Protein AF-A0A7C4PPR8-F1 (afdb_monomer)

pLDDT: mean 89.69, std 11.49, range [39.25, 98.12]

Solvent-accessible surface area (backbone atoms only — not comparable to full-atom values): 5827 Å² total; per-residue (Å²): 132,54,70,69,56,22,50,42,47,68,76,67,40,88,82,58,53,69,71,58,48,39,53,24,38,52,55,58,40,34,75,94,40,52,93,80,45,52,73,67,59,36,50,49,32,13,49,75,21,42,53,94,90,38,89,33,74,32,7,50,46,20,27,53,36,47,36,70,74,66,65,59,80,61,88,52,89,48,96,85,81,27,70,73,46,56,52,69,60,51,53,51,50,49,51,78,75,47,90,129

Sequence (100 aa):
MTVSEAKNVIYSEHNAPFGRLLIATSVLATKNYAGEVTIKDLLECLRRGYVHGKTTAVAELAALALYERTGRKRNTTIPYEDFDVNPESWESYLREHNDS

Structure (mmCIF, N/CA/C/O backbone):
data_AF-A0A7C4PPR8-F1
#
_entry.id   AF-A0A7C4PPR8-F1
#
loop_
_atom_site.group_PDB
_atom_site.id
_atom_site.type_symbol
_atom_site.label_atom_id
_atom_site.label_alt_id
_atom_site.label_comp_id
_atom_site.label_asym_id
_atom_site.label_entity_id
_atom_site.label_seq_id
_atom_site.pdbx_PDB_ins_code
_atom_site.Cartn_x
_atom_site.Cartn_y
_atom_site.Cartn_z
_atom_site.occupancy
_atom_site.B_iso_or_equiv
_atom_site.auth_seq_id
_atom_site.auth_comp_id
_atom_site.auth_asym_id
_atom_site.auth_atom_id
_atom_site.pdbx_PDB_model_num
ATOM 1 N N . MET A 1 1 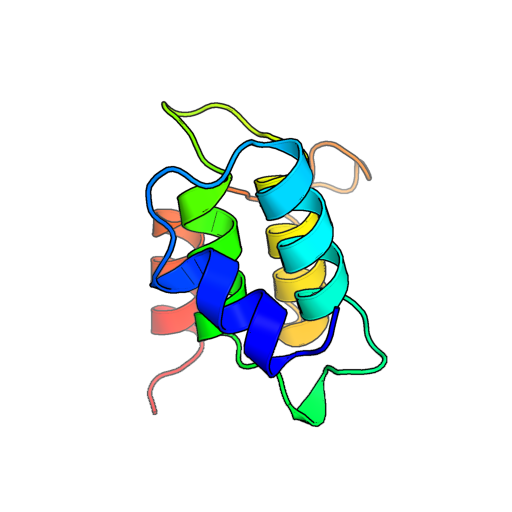? -7.863 -13.271 -7.532 1.00 89.38 1 MET A N 1
ATOM 2 C CA . MET A 1 1 ? -6.799 -13.267 -6.516 1.00 89.38 1 MET A CA 1
ATOM 3 C C . MET A 1 1 ? -7.450 -12.992 -5.172 1.00 89.38 1 MET A C 1
ATOM 5 O O . MET A 1 1 ? -8.217 -12.040 -5.088 1.00 89.38 1 MET A O 1
ATOM 9 N N . THR A 1 2 ? -7.218 -13.843 -4.178 1.00 96.44 2 THR A N 1
ATOM 10 C CA . THR A 1 2 ? -7.699 -13.676 -2.795 1.00 96.44 2 THR A CA 1
ATOM 11 C C . THR A 1 2 ? -6.783 -12.738 -2.001 1.00 96.44 2 THR A C 1
ATOM 13 O O . THR A 1 2 ? -5.668 -12.442 -2.433 1.00 96.44 2 THR A O 1
ATOM 16 N N . VAL A 1 3 ? -7.219 -12.291 -0.816 1.00 97.12 3 VAL A N 1
ATOM 17 C CA . VAL A 1 3 ? -6.377 -11.488 0.092 1.00 97.12 3 VAL A CA 1
ATOM 18 C C . VAL A 1 3 ? -5.095 -12.241 0.460 1.00 97.12 3 VAL A C 1
ATOM 20 O O . VAL A 1 3 ? -4.010 -11.669 0.393 1.00 97.12 3 VAL A O 1
ATOM 23 N N . SER A 1 4 ? -5.189 -13.532 0.789 1.00 97.56 4 SER A N 1
ATOM 24 C CA . SER A 1 4 ? -4.027 -14.357 1.144 1.00 97.56 4 SER A CA 1
ATOM 25 C C . SER A 1 4 ? -3.023 -14.484 -0.004 1.00 97.56 4 SER A C 1
ATOM 27 O O . SER A 1 4 ? -1.822 -14.337 0.214 1.00 97.56 4 SER A O 1
ATOM 29 N N . GLU A 1 5 ? -3.500 -14.696 -1.234 1.00 98.00 5 GLU A N 1
ATOM 30 C CA . GLU A 1 5 ? -2.641 -14.725 -2.425 1.00 98.00 5 GLU A CA 1
ATOM 31 C C . GLU A 1 5 ? -1.961 -13.373 -2.657 1.00 98.00 5 GLU A C 1
ATOM 33 O O . GLU A 1 5 ? -0.765 -13.323 -2.940 1.00 98.00 5 GLU A O 1
ATOM 38 N N . ALA A 1 6 ? -2.697 -12.271 -2.497 1.00 98.00 6 ALA A N 1
ATOM 39 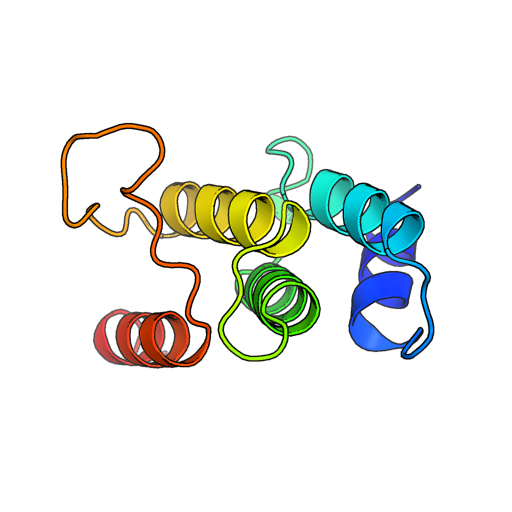C CA . ALA A 1 6 ? -2.148 -10.932 -2.653 1.00 98.00 6 ALA A CA 1
ATOM 40 C C . ALA A 1 6 ? -1.059 -10.636 -1.608 1.00 98.00 6 ALA A C 1
ATOM 42 O O . ALA A 1 6 ? 0.010 -10.141 -1.966 1.00 98.00 6 ALA A O 1
ATOM 43 N N . LYS A 1 7 ? -1.267 -11.011 -0.337 1.00 98.12 7 LYS A N 1
ATOM 44 C CA . LYS A 1 7 ? -0.231 -10.893 0.704 1.00 98.12 7 LYS A CA 1
ATOM 45 C C . LYS A 1 7 ? 1.008 -11.723 0.361 1.00 98.12 7 LYS A C 1
ATOM 47 O O . LYS A 1 7 ? 2.119 -11.220 0.496 1.00 98.12 7 LYS A O 1
ATOM 52 N N . ASN A 1 8 ? 0.839 -12.946 -0.145 1.00 98.06 8 ASN A N 1
ATOM 53 C CA . ASN A 1 8 ? 1.965 -13.777 -0.582 1.00 98.06 8 ASN A CA 1
ATOM 54 C C . ASN A 1 8 ? 2.783 -13.110 -1.703 1.00 98.06 8 ASN A C 1
ATOM 56 O O . ASN A 1 8 ? 4.011 -13.087 -1.638 1.00 98.06 8 ASN A O 1
ATOM 60 N N . VAL A 1 9 ? 2.121 -12.510 -2.699 1.00 98.00 9 VAL A N 1
ATOM 61 C CA . VAL A 1 9 ? 2.808 -11.761 -3.768 1.00 98.00 9 VAL A CA 1
ATOM 62 C C . VAL A 1 9 ? 3.647 -10.616 -3.194 1.00 98.00 9 VAL A C 1
ATOM 64 O O . VAL A 1 9 ? 4.801 -10.435 -3.584 1.00 98.00 9 VAL A O 1
ATOM 67 N N . ILE A 1 10 ? 3.083 -9.849 -2.259 1.00 96.88 10 ILE A N 1
ATOM 68 C CA . ILE A 1 10 ? 3.743 -8.674 -1.679 1.00 96.88 10 ILE A CA 1
ATOM 69 C C . ILE A 1 10 ? 4.937 -9.068 -0.802 1.00 96.88 10 ILE A C 1
ATOM 71 O O . ILE A 1 10 ? 6.033 -8.535 -0.999 1.00 96.88 10 ILE A O 1
ATOM 75 N N . TYR A 1 11 ? 4.754 -10.029 0.107 1.00 96.81 11 TYR A N 1
ATOM 76 C CA . TYR A 1 11 ? 5.757 -10.383 1.115 1.00 96.81 11 TYR A CA 1
ATOM 77 C C . TYR A 1 11 ? 6.788 -11.419 0.661 1.00 96.81 11 TYR A C 1
ATOM 79 O O . TYR A 1 11 ? 7.922 -11.383 1.131 1.00 96.81 11 TYR A O 1
ATOM 87 N N . SER A 1 12 ? 6.414 -12.358 -0.210 1.00 95.19 12 SER A N 1
ATOM 88 C CA . SER A 1 12 ? 7.219 -13.563 -0.461 1.00 95.19 12 SER A CA 1
ATOM 89 C C . SER A 1 12 ? 7.736 -13.666 -1.896 1.00 95.19 12 SER A C 1
ATOM 91 O O . SER A 1 12 ? 8.781 -14.268 -2.136 1.00 95.19 12 SER A O 1
ATOM 93 N N . GLU A 1 13 ? 7.062 -13.055 -2.871 1.00 94.69 13 GLU A N 1
ATOM 94 C CA . GLU A 1 13 ? 7.497 -13.089 -4.272 1.00 94.69 13 GLU A CA 1
ATOM 95 C C . GLU A 1 13 ? 8.375 -11.869 -4.618 1.00 94.69 13 GLU A C 1
ATOM 97 O O . GLU A 1 13 ? 7.928 -10.883 -5.213 1.00 94.69 13 GLU A O 1
ATOM 102 N N . HIS A 1 14 ? 9.660 -11.908 -4.256 1.00 89.44 14 HIS A N 1
ATOM 103 C CA . HIS A 1 14 ? 10.589 -10.781 -4.469 1.00 89.44 14 HIS A CA 1
ATOM 104 C C . HIS A 1 14 ? 10.756 -10.374 -5.944 1.00 89.44 14 HIS A C 1
ATOM 106 O O . HIS A 1 14 ? 10.883 -9.190 -6.241 1.00 89.44 14 HIS A O 1
ATOM 112 N N . ASN A 1 15 ? 10.656 -11.333 -6.869 1.00 91.75 15 ASN A N 1
ATOM 113 C CA . ASN A 1 15 ? 10.773 -11.103 -8.315 1.00 91.75 15 ASN A CA 1
ATOM 114 C C . ASN A 1 15 ? 9.412 -10.985 -9.023 1.00 91.75 15 ASN A C 1
ATOM 116 O O . ASN A 1 15 ? 9.334 -11.163 -10.239 1.00 91.75 15 ASN A O 1
ATOM 120 N N . ALA A 1 16 ? 8.325 -10.738 -8.281 1.00 93.88 16 ALA A N 1
ATOM 121 C CA . ALA A 1 16 ? 7.009 -10.560 -8.883 1.00 93.88 16 ALA A CA 1
ATOM 122 C C . ALA A 1 16 ? 7.046 -9.432 -9.936 1.00 93.88 16 ALA A C 1
ATOM 124 O O . ALA A 1 16 ? 7.484 -8.319 -9.623 1.00 93.88 16 ALA A O 1
ATOM 125 N N . PRO A 1 17 ? 6.585 -9.683 -11.176 1.00 94.50 17 PRO A N 1
ATOM 126 C CA . PRO A 1 17 ? 6.566 -8.662 -12.215 1.00 94.50 17 PRO A CA 1
ATOM 127 C C . PRO A 1 17 ? 5.604 -7.532 -11.840 1.00 94.50 17 PRO A C 1
ATOM 129 O O . PRO A 1 17 ? 4.608 -7.753 -11.147 1.00 94.50 17 PRO A O 1
ATOM 132 N N . PHE A 1 18 ? 5.856 -6.330 -12.363 1.00 93.94 18 PHE A N 1
ATOM 133 C CA . PHE A 1 18 ? 5.098 -5.121 -12.018 1.00 93.94 18 PHE A CA 1
ATOM 134 C C . PHE A 1 18 ? 3.574 -5.298 -12.113 1.00 93.94 18 PHE A C 1
ATOM 136 O O . PHE A 1 18 ? 2.856 -4.949 -11.182 1.00 93.94 18 PHE A O 1
ATOM 143 N N . GLY A 1 19 ? 3.067 -5.909 -13.190 1.00 96.12 19 GLY A N 1
ATOM 144 C CA . GLY A 1 19 ? 1.626 -6.148 -13.342 1.00 96.12 19 GLY A CA 1
ATOM 145 C C . GLY A 1 19 ? 1.031 -7.039 -12.243 1.00 96.12 19 GLY A C 1
ATOM 146 O O . GLY A 1 19 ? -0.095 -6.814 -11.808 1.00 96.12 19 GLY A O 1
ATOM 147 N N . ARG A 1 20 ? 1.796 -8.014 -11.734 1.00 96.88 20 ARG A N 1
ATOM 148 C CA . ARG A 1 20 ? 1.365 -8.890 -10.633 1.00 96.88 20 ARG A CA 1
ATOM 149 C C . ARG A 1 20 ? 1.353 -8.141 -9.302 1.00 96.88 20 ARG A C 1
AT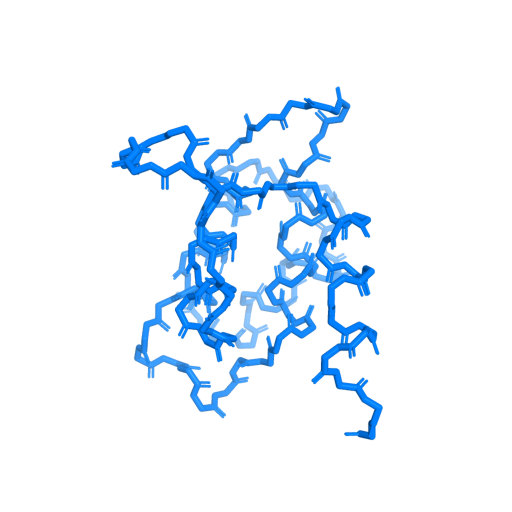OM 151 O O . ARG A 1 20 ? 0.413 -8.321 -8.532 1.00 96.88 20 ARG A O 1
ATOM 158 N N . LEU A 1 21 ? 2.336 -7.266 -9.073 1.00 96.94 21 LEU A N 1
ATOM 159 C CA . LEU A 1 21 ? 2.341 -6.357 -7.922 1.00 96.94 21 LEU A CA 1
ATOM 160 C C . LEU A 1 21 ? 1.144 -5.409 -7.958 1.00 96.94 21 LEU A C 1
ATOM 162 O O . LEU A 1 21 ? 0.447 -5.284 -6.960 1.00 96.94 21 LEU A O 1
ATOM 166 N N . LEU A 1 22 ? 0.842 -4.819 -9.117 1.00 97.50 22 LEU A N 1
ATOM 167 C CA . LEU A 1 22 ? -0.301 -3.922 -9.280 1.00 97.50 22 LEU A CA 1
ATOM 168 C C . LEU A 1 22 ? -1.633 -4.609 -8.956 1.00 97.50 22 LEU A C 1
ATOM 170 O O . LEU A 1 22 ? -2.459 -4.045 -8.237 1.00 97.50 22 LEU A O 1
ATOM 174 N N . ILE A 1 23 ? -1.835 -5.837 -9.443 1.00 98.06 23 ILE A N 1
ATOM 175 C CA . ILE A 1 23 ? -3.039 -6.625 -9.142 1.00 98.06 23 ILE A CA 1
ATOM 176 C C . ILE A 1 23 ? -3.114 -6.946 -7.645 1.00 98.06 23 ILE A C 1
ATOM 178 O O . ILE A 1 23 ? -4.161 -6.732 -7.035 1.00 98.06 23 ILE A O 1
ATOM 182 N N . ALA A 1 24 ? -2.017 -7.416 -7.040 1.00 98.12 24 ALA A N 1
ATOM 183 C CA . ALA A 1 24 ? -1.978 -7.736 -5.613 1.00 98.12 24 ALA A CA 1
ATOM 184 C C . ALA A 1 24 ? -2.267 -6.507 -4.744 1.00 98.12 24 ALA A C 1
ATOM 186 O O . ALA A 1 24 ? -3.126 -6.554 -3.866 1.00 98.12 24 ALA A O 1
ATOM 187 N N . THR A 1 25 ? -1.632 -5.375 -5.036 1.00 98.06 25 THR A N 1
ATOM 188 C CA . THR A 1 25 ? -1.881 -4.124 -4.321 1.00 98.06 25 THR A CA 1
ATOM 189 C C . THR A 1 25 ? -3.305 -3.624 -4.523 1.00 98.06 25 THR A C 1
ATOM 191 O O . THR A 1 25 ? -3.915 -3.192 -3.555 1.00 98.06 25 THR A O 1
ATOM 194 N N . SER A 1 26 ? -3.890 -3.750 -5.719 1.00 97.75 26 SER A N 1
ATOM 195 C CA . SER A 1 26 ? -5.299 -3.386 -5.953 1.00 97.75 26 SER A CA 1
ATOM 196 C C . SER A 1 26 ? -6.259 -4.217 -5.095 1.00 97.75 26 SER A C 1
ATOM 198 O O . SER A 1 26 ? -7.223 -3.683 -4.545 1.00 97.75 26 SER A O 1
ATOM 200 N N . VAL A 1 27 ? -5.977 -5.517 -4.935 1.00 97.88 27 VAL A N 1
ATOM 201 C CA . VAL A 1 27 ? -6.734 -6.393 -4.028 1.00 97.88 27 VAL A CA 1
ATOM 202 C C . VAL A 1 27 ? -6.569 -5.943 -2.579 1.00 97.88 27 VAL A C 1
ATOM 204 O O . VAL A 1 27 ? -7.559 -5.858 -1.869 1.00 97.88 27 VAL A O 1
ATOM 207 N N . LEU A 1 28 ? -5.361 -5.613 -2.120 1.00 97.81 28 LEU A N 1
ATOM 208 C CA . LEU A 1 28 ? -5.154 -5.201 -0.724 1.00 97.81 28 LEU A CA 1
ATOM 209 C C . LEU A 1 28 ? -5.678 -3.785 -0.422 1.00 97.81 28 LEU A C 1
ATOM 211 O O . LEU A 1 28 ? -6.101 -3.510 0.702 1.00 97.81 28 LEU A O 1
ATOM 215 N N . ALA A 1 29 ? -5.681 -2.895 -1.414 1.00 96.56 29 ALA A N 1
ATOM 216 C CA . ALA A 1 29 ? -6.110 -1.504 -1.288 1.00 96.56 29 ALA A CA 1
ATOM 217 C C . ALA A 1 29 ? -7.637 -1.329 -1.329 1.00 96.56 29 ALA A C 1
ATOM 219 O O . ALA A 1 29 ? -8.145 -0.325 -0.833 1.00 96.56 29 ALA A O 1
ATOM 220 N N . THR A 1 30 ? -8.386 -2.284 -1.889 1.00 94.81 30 THR A N 1
ATOM 221 C CA . THR A 1 30 ? -9.846 -2.158 -2.006 1.00 94.81 30 THR A CA 1
ATOM 222 C C . THR A 1 30 ? -10.551 -2.135 -0.646 1.00 94.81 30 THR A C 1
ATOM 224 O O . THR A 1 30 ? -10.171 -2.833 0.299 1.00 94.81 30 THR A O 1
ATOM 227 N N . LYS A 1 31 ? -11.641 -1.368 -0.556 1.00 91.81 31 LYS A N 1
ATOM 228 C CA . LYS A 1 31 ? -12.440 -1.231 0.673 1.00 91.81 31 LYS A CA 1
ATOM 229 C C . LYS A 1 31 ? -13.126 -2.530 1.085 1.00 91.81 31 LYS A C 1
ATOM 231 O O . LYS A 1 31 ? -13.329 -2.758 2.273 1.00 91.81 31 LYS A O 1
ATOM 236 N N . ASN A 1 32 ? -13.434 -3.400 0.120 1.00 91.75 32 ASN A N 1
ATOM 237 C CA . ASN A 1 32 ? -14.141 -4.659 0.373 1.00 91.75 32 ASN A CA 1
ATOM 238 C C . ASN A 1 32 ? -13.375 -5.595 1.320 1.00 91.75 32 ASN A C 1
ATOM 240 O O . ASN A 1 32 ? -13.999 -6.419 1.978 1.00 91.75 32 ASN A O 1
ATOM 244 N N . TYR A 1 33 ? -12.048 -5.451 1.410 1.00 91.38 33 TYR A N 1
ATOM 245 C CA . TYR A 1 33 ? -11.188 -6.271 2.267 1.00 91.38 33 TYR A CA 1
ATOM 246 C C . TYR A 1 33 ? -10.548 -5.469 3.410 1.00 91.38 33 TYR A C 1
ATOM 248 O O . TYR A 1 33 ? -9.581 -5.923 4.021 1.00 91.38 33 TYR A O 1
ATOM 256 N N . ALA A 1 34 ? -11.069 -4.277 3.732 1.00 86.62 34 ALA A N 1
ATOM 257 C CA . ALA A 1 34 ? -10.487 -3.411 4.759 1.00 86.62 34 ALA A CA 1
ATOM 258 C C . ALA A 1 34 ? -10.395 -4.079 6.146 1.00 86.62 34 ALA A C 1
ATOM 260 O O . ALA A 1 34 ? -9.468 -3.780 6.891 1.00 86.62 34 ALA A O 1
ATOM 261 N N . GLY A 1 35 ? -11.301 -5.011 6.472 1.00 90.19 35 GLY A N 1
ATOM 262 C CA . GLY A 1 35 ? -11.269 -5.775 7.728 1.00 90.19 35 GLY A CA 1
ATOM 263 C C . GLY A 1 35 ? -10.203 -6.880 7.795 1.00 90.19 35 GLY A C 1
ATOM 264 O O . GLY A 1 35 ? -9.881 -7.344 8.883 1.00 90.19 35 GLY A O 1
ATOM 265 N N . GLU A 1 36 ? -9.636 -7.297 6.660 1.00 94.50 36 GLU A N 1
ATOM 266 C CA . GLU A 1 36 ? -8.650 -8.393 6.568 1.00 94.50 36 GLU A CA 1
ATOM 267 C C . GLU A 1 36 ? -7.223 -7.893 6.278 1.00 94.50 36 GLU A C 1
ATOM 269 O O . GLU A 1 36 ? -6.235 -8.631 6.392 1.00 94.50 36 GLU A O 1
ATOM 274 N N . VAL A 1 37 ? -7.102 -6.629 5.871 1.00 96.62 37 VAL A N 1
ATOM 275 C CA . VAL A 1 37 ? -5.848 -6.006 5.453 1.00 96.62 37 VAL A CA 1
ATOM 276 C C . VAL A 1 37 ? -5.413 -4.993 6.504 1.00 96.62 37 VAL A C 1
ATOM 278 O O . VAL A 1 37 ? -6.124 -4.042 6.814 1.00 96.62 37 VAL A O 1
ATOM 281 N N . THR A 1 38 ? -4.204 -5.160 7.019 1.00 96.00 38 THR A N 1
ATOM 282 C CA . THR A 1 38 ? -3.611 -4.278 8.026 1.00 96.00 38 THR A CA 1
ATOM 283 C C . THR A 1 38 ? -2.934 -3.065 7.385 1.00 96.00 38 THR A C 1
ATOM 285 O O . THR A 1 38 ? -2.605 -3.066 6.199 1.00 96.00 38 THR A O 1
ATOM 288 N N . ILE A 1 39 ? -2.651 -2.031 8.184 1.00 95.81 39 ILE A N 1
ATOM 289 C CA . ILE A 1 39 ? -1.802 -0.906 7.752 1.00 95.81 39 ILE A CA 1
ATOM 290 C C . ILE A 1 39 ? -0.412 -1.396 7.319 1.00 95.81 39 ILE A C 1
ATOM 292 O O . ILE A 1 39 ? 0.138 -0.905 6.337 1.00 95.81 39 ILE A O 1
ATOM 296 N N . LYS A 1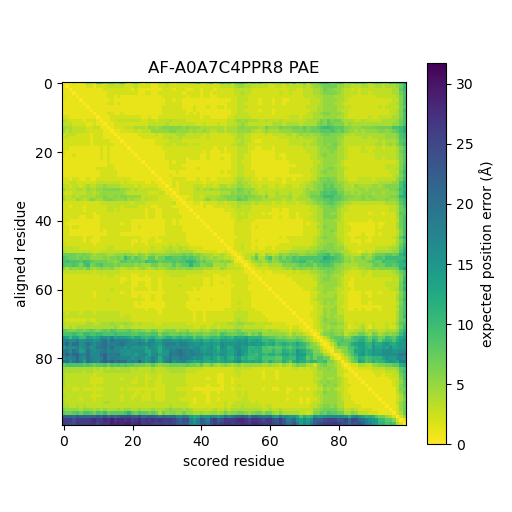 40 ? 0.132 -2.414 7.997 1.00 95.94 40 LYS A N 1
ATOM 297 C CA . LYS A 1 40 ? 1.429 -3.015 7.659 1.00 95.94 40 LYS A CA 1
ATOM 298 C C . LYS A 1 40 ? 1.433 -3.660 6.269 1.00 95.94 40 LYS A C 1
ATOM 300 O O . LYS A 1 40 ? 2.424 -3.527 5.556 1.00 95.94 40 LYS A O 1
ATOM 305 N N . ASP A 1 41 ? 0.334 -4.306 5.876 1.00 97.38 41 ASP A N 1
ATOM 306 C CA . ASP A 1 41 ? 0.187 -4.887 4.533 1.00 97.38 41 ASP A CA 1
ATOM 307 C C . ASP A 1 41 ? 0.263 -3.796 3.449 1.00 97.38 41 ASP A C 1
ATOM 309 O O . ASP A 1 41 ? 0.917 -3.967 2.419 1.00 97.38 41 ASP A O 1
ATOM 313 N N . LEU A 1 42 ? -0.369 -2.644 3.698 1.00 97.38 42 LEU A N 1
ATOM 314 C CA . LEU A 1 42 ? -0.342 -1.504 2.780 1.00 97.38 42 LEU A CA 1
ATOM 315 C C . LEU A 1 42 ? 1.020 -0.802 2.749 1.00 97.38 42 LEU A C 1
ATOM 317 O O . LEU A 1 42 ? 1.479 -0.428 1.673 1.00 97.38 42 LEU A O 1
ATOM 321 N N . LEU A 1 43 ? 1.693 -0.660 3.894 1.00 96.81 43 LEU A N 1
ATOM 322 C CA . LEU A 1 43 ? 3.067 -0.151 3.940 1.00 96.81 43 LEU A CA 1
ATOM 323 C C . LEU A 1 43 ? 4.019 -1.018 3.119 1.00 96.81 43 LEU A C 1
ATOM 325 O O . LEU A 1 43 ? 4.881 -0.492 2.421 1.00 96.81 43 LEU A O 1
ATOM 329 N N . GLU A 1 44 ? 3.864 -2.340 3.168 1.00 97.38 44 GLU A N 1
ATOM 330 C CA . GLU A 1 44 ? 4.713 -3.218 2.369 1.00 97.38 44 GLU A CA 1
ATOM 331 C C . GLU A 1 44 ? 4.425 -3.070 0.870 1.00 97.38 44 GLU A C 1
ATOM 333 O O . GLU A 1 44 ? 5.358 -3.005 0.069 1.00 97.38 44 GLU A O 1
ATOM 338 N N . CYS A 1 45 ? 3.155 -2.914 0.478 1.00 96.75 45 CYS A N 1
ATOM 339 C CA . CYS A 1 45 ? 2.812 -2.548 -0.900 1.00 96.75 45 CYS A CA 1
ATOM 340 C C . CYS A 1 45 ? 3.500 -1.244 -1.318 1.00 96.75 45 CYS A C 1
ATOM 342 O O . CYS A 1 45 ? 4.071 -1.168 -2.405 1.00 96.75 45 CYS A O 1
ATOM 344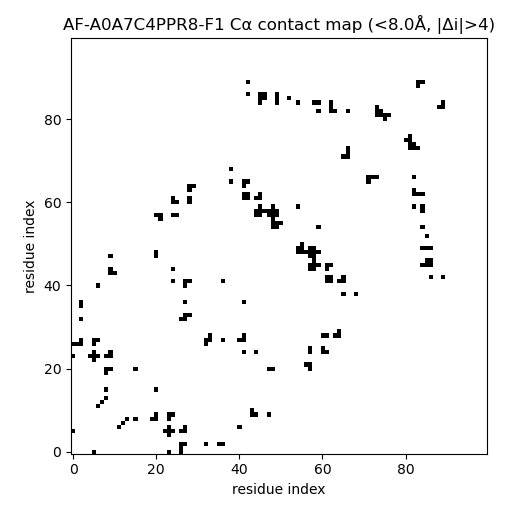 N N . LEU A 1 46 ? 3.476 -0.236 -0.443 1.00 95.81 46 LEU A N 1
ATOM 345 C CA . LEU A 1 46 ? 4.098 1.057 -0.690 1.00 95.81 46 LEU A CA 1
ATOM 346 C C . LEU A 1 46 ? 5.612 0.919 -0.900 1.00 95.81 46 LEU A C 1
ATOM 348 O O . LEU A 1 46 ? 6.128 1.421 -1.894 1.00 95.81 46 LEU A O 1
ATOM 352 N N . ARG A 1 47 ? 6.314 0.171 -0.038 1.00 95.00 47 ARG A N 1
ATOM 353 C CA . ARG A 1 47 ? 7.754 -0.111 -0.187 1.00 95.00 47 ARG A CA 1
ATOM 354 C C . ARG A 1 47 ? 8.070 -0.839 -1.488 1.00 95.00 47 ARG A C 1
ATOM 356 O O . ARG A 1 47 ? 8.994 -0.456 -2.197 1.00 95.00 47 ARG A O 1
ATOM 363 N N . ARG A 1 48 ? 7.281 -1.862 -1.832 1.00 94.19 48 ARG A N 1
ATOM 364 C CA . ARG A 1 48 ? 7.426 -2.613 -3.092 1.00 94.19 48 ARG A CA 1
ATOM 365 C C . ARG A 1 48 ? 7.188 -1.733 -4.322 1.00 94.19 48 ARG A C 1
ATOM 367 O O . ARG A 1 48 ? 7.778 -1.992 -5.369 1.00 94.19 48 ARG A O 1
ATOM 374 N N . GLY A 1 49 ? 6.315 -0.733 -4.212 1.00 92.44 49 GLY A N 1
ATOM 375 C CA . GLY A 1 49 ? 6.002 0.214 -5.280 1.00 92.44 49 GLY A CA 1
ATOM 376 C C . GLY A 1 49 ? 6.945 1.416 -5.361 1.00 92.44 49 GLY A C 1
ATOM 377 O O . GLY A 1 49 ? 7.054 2.016 -6.429 1.00 92.44 49 GLY A O 1
ATOM 378 N N . TYR A 1 50 ? 7.616 1.787 -4.274 1.00 91.19 50 TYR A N 1
ATOM 379 C CA . TYR A 1 50 ? 8.506 2.944 -4.215 1.00 91.19 50 TYR A CA 1
ATOM 380 C C . TYR A 1 50 ? 9.933 2.546 -4.600 1.00 91.19 50 TYR A C 1
ATOM 382 O O . TYR A 1 50 ? 10.759 2.167 -3.771 1.00 91.19 50 TYR A O 1
ATOM 390 N N . VAL A 1 51 ? 10.229 2.611 -5.898 1.00 86.25 51 VAL A N 1
ATOM 391 C CA . VAL A 1 51 ? 11.497 2.130 -6.461 1.00 86.25 51 VAL A CA 1
ATOM 392 C C . VAL A 1 51 ? 12.401 3.314 -6.795 1.00 86.25 51 VAL A C 1
ATOM 394 O O . VAL A 1 51 ? 12.064 4.136 -7.643 1.00 86.25 51 VAL A O 1
ATOM 397 N N . HIS A 1 52 ? 13.573 3.395 -6.155 1.00 81.81 52 HIS A N 1
ATOM 398 C CA . HIS A 1 52 ? 14.599 4.422 -6.411 1.00 81.81 52 HIS A CA 1
ATOM 399 C C . HIS A 1 52 ? 14.073 5.871 -6.392 1.00 81.81 52 HIS A C 1
ATOM 401 O O . HIS A 1 52 ? 14.443 6.681 -7.241 1.00 81.81 52 HIS A O 1
ATOM 407 N N . GLY A 1 53 ? 13.185 6.195 -5.448 1.00 75.62 53 GLY A N 1
ATOM 408 C CA . GLY A 1 53 ? 12.624 7.543 -5.332 1.00 75.62 53 GLY A CA 1
ATOM 409 C C . GLY A 1 53 ? 11.557 7.882 -6.374 1.00 75.62 53 GLY A C 1
ATOM 410 O O . GLY A 1 53 ? 11.173 9.042 -6.493 1.00 75.62 53 GLY A O 1
ATOM 411 N N . LYS A 1 54 ? 11.094 6.899 -7.157 1.00 82.12 54 LYS A N 1
ATOM 412 C CA . LYS A 1 54 ? 10.051 7.088 -8.166 1.00 82.12 54 LYS A CA 1
ATOM 413 C C . LYS A 1 54 ? 8.710 6.566 -7.673 1.00 82.12 54 LYS A C 1
ATOM 415 O O . LYS A 1 54 ? 8.599 5.439 -7.190 1.00 82.12 54 LYS A O 1
ATOM 420 N N . THR A 1 55 ? 7.687 7.379 -7.890 1.00 85.81 55 THR A N 1
ATOM 421 C CA . THR A 1 55 ? 6.286 7.011 -7.708 1.00 85.81 55 THR A CA 1
ATOM 422 C C . THR A 1 55 ? 5.860 6.022 -8.791 1.00 85.81 55 THR A C 1
ATOM 424 O O . THR A 1 55 ? 6.096 6.249 -9.978 1.00 85.81 55 THR A O 1
ATOM 427 N N . THR A 1 56 ? 5.229 4.920 -8.391 1.00 92.19 56 THR A N 1
ATOM 428 C CA . THR A 1 56 ? 4.595 3.960 -9.305 1.00 92.19 56 THR A CA 1
ATOM 429 C C . THR A 1 56 ? 3.126 3.794 -8.941 1.00 92.19 56 THR A C 1
ATOM 431 O O . THR A 1 56 ? 2.747 4.046 -7.799 1.00 92.19 56 THR A O 1
ATOM 434 N N . ALA A 1 57 ? 2.317 3.262 -9.861 1.00 92.88 57 ALA A N 1
ATOM 435 C CA . ALA A 1 57 ? 0.903 2.984 -9.591 1.00 92.88 57 ALA A CA 1
ATOM 436 C C . ALA A 1 57 ? 0.688 2.052 -8.379 1.00 92.88 57 ALA A C 1
ATOM 438 O O . ALA A 1 57 ? -0.313 2.162 -7.677 1.00 92.88 57 ALA A O 1
ATOM 439 N N . VAL A 1 58 ? 1.642 1.154 -8.096 1.00 95.44 58 VAL A N 1
ATOM 440 C CA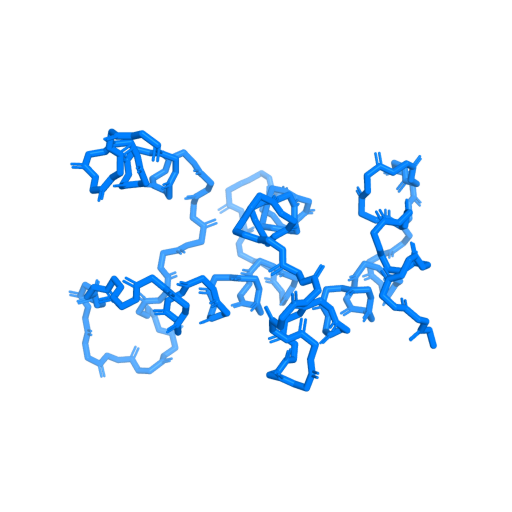 . VAL A 1 58 ? 1.634 0.324 -6.881 1.00 95.44 58 VAL A CA 1
ATOM 441 C C . VAL A 1 58 ? 1.744 1.206 -5.633 1.00 95.44 58 VAL A C 1
ATOM 443 O O . VAL A 1 58 ? 0.963 1.050 -4.696 1.00 95.44 58 VAL A O 1
ATOM 446 N N . ALA A 1 59 ? 2.684 2.156 -5.632 1.00 94.12 59 ALA A N 1
ATOM 447 C CA . ALA A 1 59 ? 2.880 3.071 -4.514 1.00 94.12 59 ALA A CA 1
ATOM 448 C C . ALA A 1 59 ? 1.678 4.010 -4.325 1.00 94.12 59 ALA A C 1
ATOM 450 O O . ALA A 1 59 ? 1.212 4.189 -3.204 1.00 94.12 59 ALA A O 1
ATOM 451 N N . GLU A 1 60 ? 1.131 4.558 -5.409 1.00 92.44 60 GLU A N 1
ATOM 452 C CA . GLU A 1 60 ? -0.020 5.469 -5.354 1.00 92.44 60 GLU A CA 1
ATOM 453 C C . GLU A 1 60 ? -1.267 4.789 -4.785 1.00 92.44 60 GLU A C 1
ATOM 455 O O . GLU A 1 60 ? -1.922 5.342 -3.904 1.00 92.44 60 GLU A O 1
ATOM 460 N N . LEU A 1 61 ? -1.573 3.564 -5.228 1.00 94.56 61 LEU A N 1
ATOM 461 C CA . LEU A 1 61 ? -2.710 2.802 -4.703 1.00 94.56 61 LEU A CA 1
ATOM 462 C C . LEU A 1 61 ? -2.545 2.476 -3.218 1.00 94.56 61 LEU A C 1
ATOM 464 O O . LEU A 1 61 ? -3.501 2.593 -2.447 1.00 94.56 61 LEU A O 1
ATOM 468 N N . ALA A 1 62 ? -1.339 2.078 -2.810 1.00 95.81 62 ALA A N 1
ATOM 469 C CA . ALA A 1 62 ? -1.040 1.801 -1.413 1.00 95.81 62 ALA A CA 1
ATOM 470 C C . ALA A 1 62 ? -1.169 3.066 -0.551 1.00 95.81 62 ALA A C 1
ATOM 472 O O . ALA A 1 62 ? -1.822 3.030 0.492 1.00 95.81 62 ALA A O 1
ATOM 473 N N . ALA A 1 63 ? -0.610 4.191 -1.007 1.00 94.00 63 ALA A N 1
ATOM 474 C CA . ALA A 1 63 ? -0.700 5.472 -0.317 1.00 94.00 63 ALA A CA 1
ATOM 475 C C . ALA A 1 63 ? -2.152 5.937 -0.192 1.00 94.00 63 ALA A C 1
ATOM 477 O O . ALA A 1 63 ? -2.580 6.287 0.903 1.00 94.00 63 ALA A O 1
ATOM 478 N N . LEU A 1 64 ? -2.941 5.873 -1.267 1.00 92.62 64 LEU A N 1
ATOM 479 C CA . LEU A 1 64 ? -4.357 6.238 -1.236 1.00 92.62 64 LEU A CA 1
ATOM 480 C C . LEU A 1 64 ? -5.125 5.439 -0.171 1.00 92.62 64 LEU A C 1
ATOM 482 O O . LEU A 1 64 ? -5.855 6.021 0.634 1.00 92.62 64 LEU A O 1
ATOM 486 N N . ALA A 1 65 ? -4.920 4.121 -0.121 1.00 94.56 65 ALA A N 1
ATOM 487 C CA . ALA A 1 65 ? -5.539 3.273 0.894 1.00 94.56 65 ALA A CA 1
ATOM 488 C C . ALA A 1 65 ? -5.048 3.608 2.315 1.00 94.56 65 ALA A C 1
ATOM 490 O O . ALA A 1 65 ? -5.842 3.591 3.256 1.00 94.56 65 ALA A O 1
ATOM 491 N N . LEU A 1 66 ? -3.766 3.947 2.489 1.00 94.69 66 LEU A N 1
ATOM 492 C CA . LEU A 1 66 ? -3.224 4.401 3.773 1.00 94.69 66 LEU A CA 1
ATOM 493 C C . LEU A 1 66 ? -3.869 5.719 4.221 1.00 94.69 66 LEU A C 1
ATOM 495 O O . LEU A 1 66 ? -4.282 5.826 5.375 1.00 94.69 66 LEU A O 1
ATOM 499 N N . TYR A 1 67 ? -4.019 6.698 3.326 1.00 93.25 67 TYR A N 1
ATOM 500 C CA . TYR A 1 67 ? -4.706 7.963 3.615 1.00 93.25 67 TYR A CA 1
ATOM 501 C C . TYR A 1 67 ? -6.144 7.728 4.063 1.00 93.25 67 TYR A C 1
ATOM 503 O O . TYR A 1 67 ? -6.573 8.286 5.072 1.00 93.25 67 TYR A O 1
ATOM 511 N N . GLU A 1 68 ? -6.871 6.863 3.357 1.00 91.44 68 GLU A N 1
ATOM 512 C CA . GLU A 1 68 ? -8.24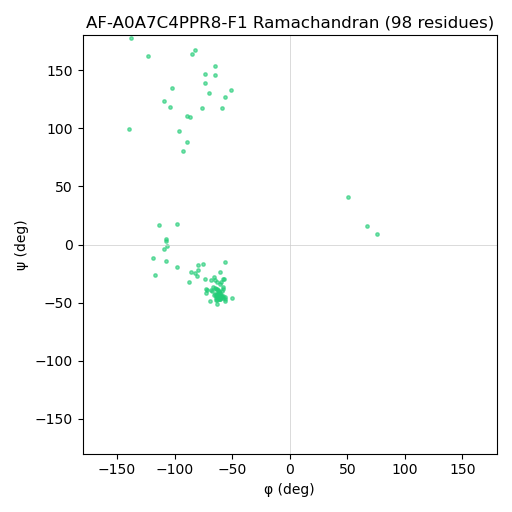8 6.540 3.713 1.00 91.44 68 GLU A CA 1
ATOM 513 C C . GLU A 1 68 ? -8.349 5.884 5.098 1.00 91.44 68 GLU A C 1
ATOM 515 O O . GLU A 1 68 ? -9.215 6.253 5.888 1.00 91.44 68 GLU A O 1
ATOM 520 N N . ARG A 1 69 ? -7.461 4.931 5.413 1.00 91.44 69 ARG A N 1
ATOM 521 C CA . ARG A 1 69 ? -7.541 4.149 6.659 1.00 91.44 69 ARG A CA 1
ATOM 522 C C . ARG A 1 69 ? -6.995 4.866 7.885 1.00 91.44 69 ARG A C 1
ATOM 524 O O . ARG A 1 69 ? -7.401 4.548 8.996 1.00 91.44 69 ARG A O 1
ATOM 531 N N . THR A 1 70 ? -6.061 5.790 7.696 1.00 91.88 70 THR A N 1
ATOM 532 C CA . THR A 1 70 ? -5.426 6.523 8.803 1.00 91.88 70 THR A CA 1
ATOM 533 C C . THR A 1 70 ? -6.054 7.891 9.038 1.00 91.88 70 THR A C 1
ATOM 535 O O . THR A 1 70 ? -5.869 8.471 10.102 1.00 91.88 70 THR A O 1
ATOM 538 N N . GLY A 1 71 ? -6.769 8.440 8.051 1.00 89.69 71 GLY A N 1
ATOM 539 C CA . GLY A 1 71 ? -7.252 9.817 8.110 1.00 89.69 71 GLY A CA 1
ATOM 540 C C . GLY A 1 71 ? -6.127 10.857 8.066 1.00 89.69 71 GLY A C 1
ATOM 541 O O . GLY A 1 71 ? -6.368 12.019 8.407 1.00 89.69 71 GLY A O 1
ATOM 542 N N . ARG A 1 72 ? -4.906 10.467 7.655 1.00 90.25 72 ARG A N 1
ATOM 543 C CA . ARG A 1 72 ? -3.774 11.387 7.483 1.00 90.25 72 ARG A CA 1
ATOM 544 C C . ARG A 1 72 ? -4.209 12.569 6.618 1.00 90.25 72 ARG A C 1
ATOM 546 O O . ARG A 1 72 ? -4.836 12.398 5.574 1.00 90.25 72 ARG A O 1
ATOM 553 N N . LYS A 1 73 ? -3.892 13.794 7.039 1.00 86.75 73 LYS A N 1
ATOM 554 C CA . LYS A 1 73 ? -4.195 14.982 6.230 1.00 86.75 73 LYS A CA 1
ATOM 555 C C . LYS A 1 73 ? -3.239 15.056 5.044 1.00 86.75 73 LYS A C 1
ATOM 557 O O . LYS A 1 73 ? -2.051 14.772 5.177 1.00 86.75 73 LYS A O 1
ATOM 562 N N . ARG A 1 74 ? -3.773 15.423 3.882 1.00 81.00 74 ARG A N 1
ATOM 563 C CA . ARG A 1 74 ? -2.988 15.664 2.667 1.00 81.00 74 ARG A CA 1
ATOM 564 C C . ARG A 1 74 ? -2.226 16.984 2.794 1.00 81.00 74 ARG A C 1
ATOM 566 O O . ARG A 1 74 ? -2.719 17.915 3.429 1.00 81.00 74 ARG A O 1
ATOM 573 N N . ASN A 1 75 ? -1.033 17.040 2.204 1.00 70.62 75 ASN A N 1
ATOM 574 C CA . ASN A 1 75 ? -0.161 18.221 2.267 1.00 70.62 75 ASN A CA 1
ATOM 575 C C . ASN A 1 75 ? -0.577 19.320 1.276 1.00 70.62 75 ASN A C 1
ATOM 577 O O . ASN A 1 75 ? -0.171 20.469 1.422 1.00 70.62 75 ASN A O 1
ATOM 581 N N . THR A 1 76 ? -1.382 18.974 0.274 1.00 70.50 76 THR A N 1
ATOM 582 C CA . THR A 1 76 ? -1.918 19.886 -0.736 1.00 70.50 76 THR A CA 1
ATOM 583 C C . THR A 1 76 ? -3.398 19.556 -0.994 1.00 70.50 76 THR A C 1
ATOM 585 O O . THR A 1 76 ? -3.985 18.702 -0.322 1.00 70.50 76 THR A O 1
ATOM 588 N N . THR A 1 77 ? -4.042 20.335 -1.861 1.00 64.69 77 THR A N 1
ATOM 589 C CA . THR A 1 77 ? -5.436 20.138 -2.298 1.00 64.69 77 THR A CA 1
ATOM 590 C C . THR A 1 77 ? -5.521 19.622 -3.737 1.00 64.69 77 THR A C 1
ATOM 592 O O . THR A 1 77 ? -6.621 19.505 -4.281 1.00 64.69 77 THR A O 1
ATOM 595 N N . ILE A 1 78 ? -4.375 19.332 -4.363 1.00 67.38 78 ILE A N 1
ATOM 596 C CA . ILE A 1 78 ? -4.267 18.932 -5.765 1.00 67.38 78 ILE A CA 1
ATOM 597 C C . ILE A 1 78 ? -4.396 17.401 -5.838 1.00 67.38 78 ILE A C 1
ATOM 599 O O . ILE A 1 78 ? -3.464 16.692 -5.465 1.00 67.38 78 ILE A O 1
ATOM 603 N N . PRO A 1 79 ? -5.493 16.852 -6.394 1.00 57.72 79 PRO A N 1
ATOM 604 C CA . PRO A 1 79 ? -5.878 15.442 -6.236 1.00 57.72 79 PRO A CA 1
ATOM 605 C C . PRO A 1 79 ? -4.852 14.371 -6.648 1.00 57.72 79 PRO A C 1
ATOM 607 O O . PRO A 1 79 ? -5.034 13.212 -6.284 1.00 57.72 79 PRO A O 1
ATOM 610 N N . TYR A 1 80 ? -3.812 14.737 -7.405 1.00 53.16 80 TYR A N 1
ATOM 611 C CA . TYR A 1 80 ? -2.813 13.822 -7.971 1.00 53.16 80 TYR A CA 1
ATOM 612 C C . TYR A 1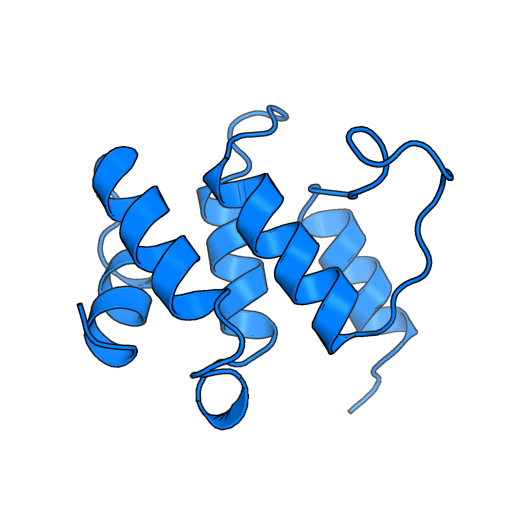 80 ? -1.374 14.072 -7.489 1.00 53.16 80 TYR A C 1
ATOM 614 O O . TYR A 1 80 ? -0.516 13.227 -7.707 1.00 53.16 80 TYR A O 1
ATOM 622 N N . GLU A 1 81 ? -1.103 15.190 -6.811 1.00 61.50 81 GLU A N 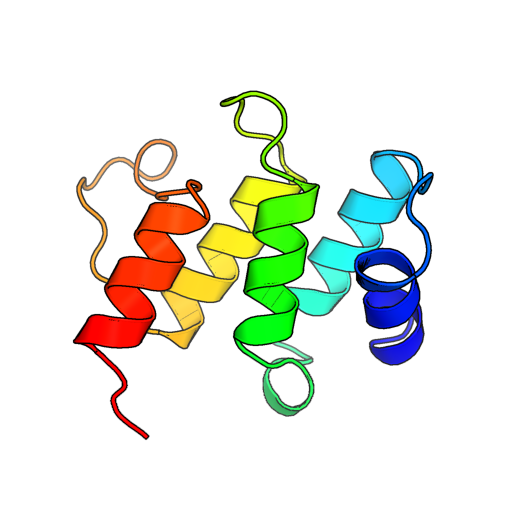1
ATOM 623 C CA . GLU A 1 81 ? 0.220 15.500 -6.229 1.00 61.50 81 GLU A CA 1
ATOM 624 C C . GLU A 1 81 ? 0.224 15.350 -4.696 1.00 61.50 81 GLU A C 1
ATOM 626 O O . GLU A 1 81 ? 1.237 15.551 -4.032 1.00 61.50 81 GLU A O 1
ATOM 631 N N . ASP A 1 82 ? -0.929 14.998 -4.126 1.00 69.12 82 ASP A N 1
ATOM 632 C CA . ASP A 1 82 ? -1.198 15.072 -2.691 1.00 69.12 82 ASP A CA 1
ATOM 633 C C . ASP A 1 82 ? -0.688 13.886 -1.871 1.00 69.12 82 ASP A C 1
ATOM 635 O O . ASP A 1 82 ? -0.558 14.002 -0.645 1.00 69.12 82 ASP A O 1
ATOM 639 N N . PHE A 1 83 ? -0.518 12.724 -2.501 1.00 80.81 83 PHE A N 1
ATOM 640 C CA . PHE A 1 83 ? -0.249 11.500 -1.766 1.00 80.81 83 PHE A CA 1
ATOM 641 C C . PHE A 1 83 ? 1.245 11.371 -1.534 1.00 80.81 83 PHE A C 1
ATOM 643 O O . PHE A 1 83 ? 2.019 11.106 -2.449 1.00 80.81 83 PHE A O 1
ATOM 650 N N . ASP A 1 84 ? 1.644 11.535 -0.278 1.00 89.44 84 ASP A N 1
ATOM 651 C CA . ASP A 1 84 ? 2.963 11.113 0.151 1.00 89.44 84 ASP A CA 1
ATOM 652 C C . ASP A 1 84 ? 3.099 9.612 -0.121 1.00 89.44 84 ASP A C 1
ATOM 654 O O . ASP A 1 84 ? 2.329 8.809 0.404 1.00 89.44 84 ASP A O 1
ATOM 658 N N . VAL A 1 85 ? 4.038 9.237 -0.982 1.00 91.38 85 VAL A N 1
ATOM 659 C CA . VAL A 1 85 ? 4.321 7.837 -1.314 1.00 91.38 85 VAL A CA 1
ATOM 660 C C . VAL A 1 85 ? 5.637 7.354 -0.708 1.00 91.38 85 VAL A C 1
ATOM 662 O O . VAL A 1 85 ? 6.028 6.215 -0.951 1.00 91.38 85 VAL A O 1
ATOM 665 N N . ASN A 1 86 ? 6.329 8.193 0.071 1.00 91.94 86 ASN A N 1
ATOM 666 C CA . ASN A 1 86 ? 7.590 7.823 0.698 1.00 91.94 86 ASN A CA 1
ATOM 667 C C . ASN A 1 86 ? 7.324 6.904 1.910 1.00 91.94 86 ASN A C 1
ATOM 669 O O . ASN A 1 86 ? 6.712 7.353 2.886 1.00 91.94 86 ASN A O 1
ATOM 673 N N . PRO A 1 87 ? 7.808 5.646 1.904 1.00 93.62 87 PRO A N 1
ATOM 674 C CA . PRO A 1 87 ? 7.608 4.730 3.023 1.00 93.62 87 PRO A CA 1
ATOM 675 C C . PRO A 1 87 ? 8.145 5.252 4.360 1.00 93.62 87 PRO A C 1
ATOM 677 O O . PRO A 1 87 ? 7.480 5.093 5.378 1.00 93.62 87 PRO A O 1
ATOM 680 N N . GLU A 1 88 ? 9.296 5.928 4.372 1.00 93.12 88 GLU A N 1
ATOM 681 C CA . GLU A 1 88 ? 9.920 6.443 5.603 1.00 93.12 88 GLU A CA 1
ATOM 682 C C . GLU A 1 88 ? 9.079 7.549 6.252 1.00 93.12 88 GLU A C 1
ATOM 684 O O . GLU A 1 88 ? 8.953 7.632 7.477 1.00 93.12 88 GLU A O 1
ATOM 689 N N . SER A 1 89 ? 8.458 8.386 5.419 1.00 92.81 89 SER A N 1
ATOM 690 C CA . SER A 1 89 ? 7.557 9.446 5.870 1.00 92.81 89 SER A CA 1
ATOM 691 C C . SER A 1 89 ? 6.277 8.857 6.471 1.00 92.81 89 SER A C 1
ATOM 693 O O . SER A 1 89 ? 5.816 9.297 7.525 1.00 92.81 89 SER A O 1
ATOM 695 N N . TRP A 1 90 ? 5.739 7.793 5.867 1.00 94.06 90 TRP A N 1
ATOM 696 C CA . TRP A 1 90 ? 4.620 7.046 6.441 1.00 94.06 90 TRP A CA 1
ATOM 697 C C . TRP A 1 90 ? 4.964 6.342 7.749 1.00 94.06 90 TRP A C 1
ATOM 699 O O . TRP A 1 90 ? 4.167 6.374 8.682 1.00 94.06 90 TRP A O 1
ATOM 709 N N . GLU A 1 91 ? 6.132 5.712 7.836 1.00 94.19 91 GLU A N 1
ATOM 710 C CA . GLU A 1 91 ? 6.601 5.069 9.065 1.00 94.19 91 GLU A CA 1
ATOM 711 C C . GLU A 1 91 ? 6.792 6.077 10.199 1.00 94.19 91 GLU A C 1
ATOM 713 O O . GLU A 1 91 ? 6.453 5.784 11.345 1.00 94.19 91 GLU A O 1
ATOM 718 N N . SER A 1 92 ? 7.311 7.265 9.882 1.00 93.81 92 SER A N 1
ATOM 719 C CA . SER A 1 92 ? 7.429 8.371 10.836 1.00 93.81 92 SER A CA 1
ATOM 720 C C . SER A 1 92 ? 6.050 8.824 11.313 1.00 93.81 92 SER A C 1
ATOM 722 O O . SER A 1 92 ? 5.784 8.819 12.512 1.00 93.81 92 SER A O 1
ATOM 724 N N . TYR A 1 93 ? 5.129 9.091 10.380 1.00 93.19 93 TYR A N 1
ATOM 725 C CA . TYR A 1 93 ? 3.758 9.489 10.701 1.00 93.19 93 TYR A CA 1
ATOM 726 C C . TYR A 1 93 ? 3.041 8.466 11.591 1.00 93.19 93 TYR A C 1
ATOM 728 O O . TYR A 1 93 ? 2.449 8.831 12.606 1.00 93.19 93 TYR A O 1
ATOM 736 N N . LEU A 1 94 ? 3.103 7.183 11.225 1.00 92.44 94 LEU A N 1
ATOM 737 C CA . LEU A 1 94 ? 2.432 6.114 11.960 1.00 92.44 94 LEU A CA 1
ATOM 738 C C . LEU A 1 94 ? 3.001 5.929 13.364 1.00 92.44 94 LEU A C 1
ATOM 740 O O . LEU A 1 94 ? 2.243 5.565 14.248 1.00 92.44 94 LEU A O 1
ATOM 744 N N . ARG A 1 95 ? 4.289 6.205 13.578 1.00 92.31 95 ARG A N 1
ATOM 745 C CA . ARG A 1 95 ? 4.913 6.181 14.907 1.00 92.31 95 ARG A CA 1
ATOM 746 C C . ARG A 1 95 ? 4.477 7.362 15.769 1.00 92.31 95 ARG A C 1
ATOM 748 O O . ARG A 1 95 ? 4.194 7.190 16.941 1.00 92.31 95 ARG A O 1
ATOM 755 N N . GLU A 1 96 ? 4.393 8.555 15.186 1.00 91.88 96 GLU A N 1
ATOM 756 C CA . GLU A 1 96 ? 3.952 9.764 15.897 1.00 91.88 96 GLU A CA 1
ATOM 757 C C . GLU A 1 96 ? 2.465 9.728 16.274 1.00 91.88 96 GLU A C 1
ATOM 759 O O . GLU A 1 96 ? 2.059 10.339 17.259 1.00 91.88 96 GLU A O 1
ATOM 764 N N . HIS A 1 97 ? 1.647 9.043 15.470 1.00 86.31 97 HIS A N 1
ATOM 765 C CA . HIS A 1 97 ? 0.188 9.037 15.607 1.00 86.31 97 HIS A CA 1
ATOM 766 C C . HIS A 1 97 ? -0.371 7.700 16.113 1.00 86.31 97 HIS A C 1
ATOM 768 O O . HIS A 1 97 ? -1.571 7.617 16.359 1.00 86.31 97 HIS A O 1
ATOM 774 N N . ASN A 1 98 ? 0.480 6.686 16.301 1.00 67.62 98 ASN A N 1
ATOM 775 C CA . ASN A 1 98 ? 0.176 5.452 17.021 1.00 67.62 98 ASN A CA 1
ATOM 776 C C . ASN A 1 98 ? 1.389 5.037 17.876 1.00 67.62 98 ASN A C 1
ATOM 778 O O . ASN A 1 98 ? 2.304 4.380 17.381 1.00 67.62 98 ASN A O 1
ATOM 782 N N . ASP A 1 99 ? 1.350 5.348 19.172 1.00 46.78 99 ASP A N 1
ATOM 783 C CA . ASP A 1 99 ? 2.034 4.549 20.194 1.00 46.78 99 ASP A CA 1
ATOM 784 C C . ASP A 1 99 ? 0.993 3.581 20.777 1.00 46.78 99 ASP A C 1
ATOM 786 O O . ASP A 1 99 ? 0.206 3.991 21.635 1.00 46.78 99 ASP A O 1
ATOM 790 N N . SER A 1 100 ? 0.975 2.332 20.279 1.00 39.25 100 SER A N 1
ATOM 791 C CA . SER A 1 100 ? 0.445 1.065 20.863 1.00 39.25 100 SER A CA 1
ATOM 792 C C . SER A 1 100 ? -0.239 0.169 19.828 1.00 39.25 100 SER A C 1
ATOM 794 O O . SER A 1 100 ? -1.317 0.549 19.322 1.00 39.25 100 SER A O 1
#

Mean predicted aligned error: 4.26 Å

Secondary structure (DSSP, 8-state):
--HHHHHHHHHT-TT--HHHHHHHHHHHHSGGGTTT--HHHHHHHHHHH-BTTB--HHHHHHHHHHHHHH-PPPSSS-TTT-----HHHHHHHHHHH---

Radius of gyration: 12.86 Å; Cα contacts (8 Å, |Δi|>4): 126; chains: 1; bounding box: 29×35×34 Å

Foldseek 3Di:
DALVVLLCCLPPVLPRDPVSLLVSLLNLLDPVCVVPHDLVSLLSQLVSQCPPNDHDSSLVSSQVSNCVVVVDDFPDPDVPVGGDSDSVVVVVVCVVSDDD